Protein AF-A0A7W7CTZ4-F1 (afdb_monomer_lite)

InterPro domains:
  IPR043831 Domain of unknown function DUF5808 [PF19124] (7-31)

pLDDT: mean 92.17, std 8.27,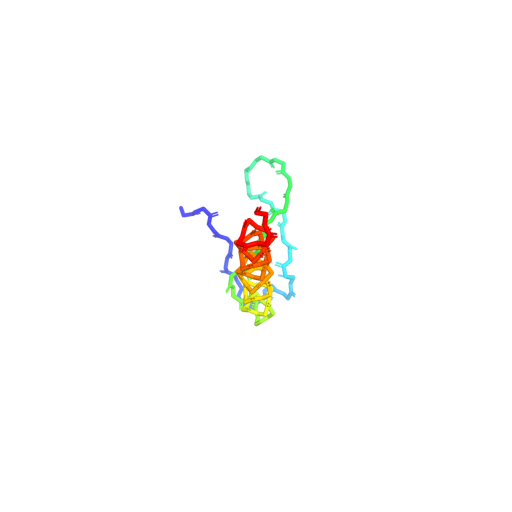 range [52.72, 98.44]

Organism: NCBI:txid882441

Structure (mmCIF, N/CA/C/O backbone):
data_AF-A0A7W7CTZ4-F1
#
_entry.id   AF-A0A7W7CTZ4-F1
#
loop_
_atom_site.group_PDB
_atom_site.id
_atom_site.type_symbol
_atom_site.label_atom_id
_atom_site.label_alt_id
_atom_site.label_comp_id
_atom_site.label_asym_id
_atom_site.label_entity_id
_atom_site.label_seq_id
_atom_site.pdbx_PDB_ins_code
_atom_site.Cartn_x
_atom_site.Cartn_y
_atom_site.Cartn_z
_atom_site.occupancy
_atom_site.B_iso_or_equiv
_atom_site.auth_seq_id
_atom_site.auth_comp_id
_atom_site.auth_asym_id
_atom_site.auth_atom_id
_atom_site.pdbx_PDB_model_num
ATOM 1 N N . MET A 1 1 ? -1.010 12.064 -16.129 1.00 52.72 1 MET A N 1
ATOM 2 C CA . MET A 1 1 ? -1.490 10.767 -15.599 1.00 52.72 1 MET A CA 1
ATOM 3 C C . MET A 1 1 ? -0.587 10.379 -14.431 1.00 52.72 1 MET A C 1
ATOM 5 O O . MET A 1 1 ? 0.603 10.206 -14.647 1.00 52.72 1 MET A O 1
ATOM 9 N N . TRP A 1 2 ? -1.112 10.361 -13.202 1.00 66.50 2 TRP A N 1
ATOM 10 C CA . TRP A 1 2 ? -0.343 10.312 -11.940 1.00 66.50 2 TRP A CA 1
ATOM 11 C C . TRP A 1 2 ? 0.006 8.888 -11.456 1.00 66.50 2 TRP A C 1
ATOM 13 O O . TRP A 1 2 ? 0.515 8.716 -10.351 1.00 66.50 2 TRP A O 1
ATOM 23 N N . PHE A 1 3 ? -0.263 7.864 -12.271 1.00 80.62 3 PHE A N 1
ATOM 24 C CA . PHE A 1 3 ? -0.098 6.453 -11.912 1.00 80.62 3 PHE A CA 1
ATOM 25 C C . PHE A 1 3 ? 0.984 5.789 -12.767 1.00 80.62 3 PHE A C 1
ATOM 27 O O . PHE A 1 3 ? 1.094 6.067 -13.963 1.00 80.62 3 PHE A O 1
ATOM 34 N N . TYR A 1 4 ? 1.781 4.914 -12.151 1.00 88.81 4 TYR A N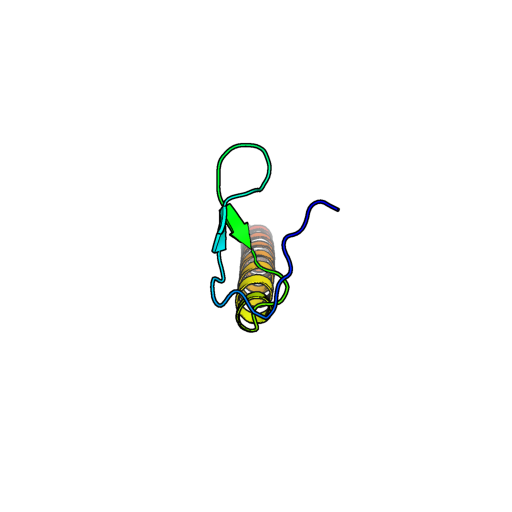 1
ATOM 35 C CA . TYR A 1 4 ? 2.747 4.074 -12.855 1.00 88.81 4 TYR A CA 1
ATOM 36 C C . TYR A 1 4 ? 2.087 2.744 -13.236 1.00 88.81 4 TYR A C 1
ATOM 38 O O . TYR A 1 4 ? 1.483 2.093 -12.387 1.00 88.81 4 TYR A O 1
ATOM 46 N N . SER A 1 5 ? 2.193 2.339 -14.501 1.00 91.75 5 SER A N 1
ATOM 47 C CA . SER A 1 5 ? 1.596 1.102 -15.010 1.00 91.75 5 SER A CA 1
ATOM 48 C C . SER A 1 5 ? 2.436 0.557 -16.165 1.00 91.75 5 SER A C 1
ATOM 50 O O . SER A 1 5 ? 2.259 0.989 -17.303 1.00 91.75 5 SER A O 1
ATOM 52 N N . ASP A 1 6 ? 3.353 -0.369 -15.879 1.00 93.38 6 ASP A N 1
ATOM 53 C CA . ASP A 1 6 ? 4.119 -1.101 -16.900 1.00 93.38 6 ASP A CA 1
ATOM 54 C C . ASP A 1 6 ? 4.151 -2.600 -16.545 1.00 93.38 6 ASP A C 1
ATOM 56 O O . ASP A 1 6 ? 4.745 -2.961 -15.526 1.00 93.38 6 ASP A O 1
ATOM 60 N N . PRO A 1 7 ? 3.520 -3.486 -17.341 1.00 92.94 7 PRO A N 1
ATOM 61 C CA . PRO A 1 7 ? 3.518 -4.926 -17.074 1.00 92.94 7 PRO A CA 1
ATOM 62 C C . PRO A 1 7 ? 4.891 -5.581 -17.286 1.00 92.94 7 PRO A C 1
ATOM 64 O O . PRO A 1 7 ? 5.093 -6.712 -16.855 1.00 92.94 7 PRO A O 1
ATOM 67 N N . ARG A 1 8 ? 5.832 -4.899 -17.953 1.00 95.75 8 ARG A N 1
ATOM 68 C CA . ARG A 1 8 ? 7.203 -5.387 -18.165 1.00 95.75 8 ARG A CA 1
ATOM 69 C C . ARG A 1 8 ? 8.112 -5.086 -16.980 1.00 95.75 8 ARG A C 1
ATOM 71 O O . ARG A 1 8 ? 9.182 -5.677 -16.885 1.00 95.75 8 ARG A O 1
ATOM 78 N N . ASP A 1 9 ? 7.713 -4.166 -16.102 1.00 93.62 9 ASP A N 1
ATOM 79 C CA . ASP A 1 9 ? 8.433 -3.893 -14.863 1.00 93.62 9 ASP A CA 1
ATOM 80 C C . ASP A 1 9 ? 7.936 -4.851 -13.764 1.00 93.62 9 ASP A C 1
ATOM 82 O O . ASP A 1 9 ? 6.797 -4.716 -13.303 1.00 93.62 9 ASP A O 1
ATOM 86 N N . PRO A 1 10 ? 8.760 -5.815 -13.308 1.00 94.69 10 PRO A N 1
ATOM 87 C CA . PRO A 1 10 ? 8.355 -6.776 -12.285 1.00 94.69 10 PRO A CA 1
ATOM 88 C C . PRO A 1 10 ? 8.251 -6.150 -10.887 1.00 94.69 10 PRO A C 1
ATOM 90 O O . PRO A 1 10 ? 7.860 -6.824 -9.937 1.00 94.69 10 PRO A O 1
ATOM 93 N N . ARG A 1 11 ? 8.621 -4.876 -10.706 1.00 95.62 11 ARG A N 1
ATOM 94 C CA . ARG A 1 11 ? 8.566 -4.215 -9.401 1.00 95.62 11 ARG A CA 1
ATOM 95 C C . ARG A 1 11 ? 7.131 -3.830 -9.051 1.00 95.62 11 ARG A C 1
ATOM 97 O O . ARG A 1 11 ? 6.446 -3.151 -9.814 1.00 95.62 11 ARG A O 1
ATOM 104 N N . LEU A 1 12 ? 6.705 -4.212 -7.847 1.00 94.12 12 LEU A N 1
ATOM 105 C CA . LEU A 1 12 ? 5.427 -3.798 -7.263 1.00 94.12 12 LEU A CA 1
ATOM 106 C C . LEU A 1 12 ? 5.465 -2.341 -6.787 1.00 94.12 12 LEU A C 1
ATOM 108 O O . LEU A 1 12 ? 4.529 -1.589 -7.039 1.00 94.12 12 LEU A O 1
ATOM 112 N N . PHE A 1 13 ? 6.552 -1.943 -6.120 1.00 94.88 13 PHE A N 1
ATOM 113 C CA . PHE A 1 13 ? 6.780 -0.572 -5.677 1.00 94.88 13 PHE A CA 1
ATOM 114 C C . PHE A 1 13 ? 7.869 0.072 -6.519 1.00 94.88 13 PHE A C 1
ATOM 116 O O . PHE A 1 13 ? 8.964 -0.471 -6.665 1.00 94.88 13 PHE A O 1
ATOM 123 N N . VAL A 1 14 ? 7.571 1.251 -7.046 1.00 93.88 14 VAL A N 1
ATOM 124 C CA . VAL A 1 14 ? 8.482 2.019 -7.890 1.00 93.88 14 VAL A CA 1
ATOM 125 C C . VAL A 1 14 ? 8.626 3.435 -7.340 1.00 93.88 14 VAL A C 1
ATOM 127 O O . VAL A 1 14 ? 7.678 3.960 -6.748 1.00 93.88 14 VAL A O 1
ATOM 130 N N . PRO A 1 15 ? 9.786 4.087 -7.513 1.00 92.88 15 PRO A N 1
ATOM 131 C CA . PRO A 1 15 ? 9.931 5.496 -7.172 1.00 92.88 15 PRO A CA 1
ATOM 132 C C . PRO A 1 15 ? 8.887 6.345 -7.905 1.00 92.88 15 PRO A C 1
ATOM 134 O O . PRO A 1 15 ? 8.592 6.115 -9.083 1.00 92.88 15 PRO A O 1
ATOM 137 N N . ARG A 1 16 ? 8.317 7.340 -7.221 1.00 87.94 16 ARG A N 1
ATOM 138 C CA . ARG A 1 16 ? 7.457 8.326 -7.888 1.00 87.94 16 ARG A CA 1
ATOM 139 C C . ARG A 1 16 ? 8.268 9.090 -8.936 1.00 87.94 16 ARG A C 1
ATOM 141 O O . ARG A 1 16 ? 9.429 9.413 -8.717 1.00 87.94 16 ARG A O 1
ATOM 148 N N . ARG A 1 17 ? 7.636 9.421 -10.069 1.00 82.62 17 ARG A N 1
ATOM 149 C CA . ARG A 1 17 ? 8.262 10.232 -11.136 1.00 82.62 17 ARG A CA 1
ATOM 150 C C . ARG A 1 17 ? 8.520 11.683 -10.712 1.00 82.62 17 ARG A C 1
ATOM 152 O O . ARG A 1 17 ? 9.361 12.344 -11.304 1.00 82.62 17 ARG A O 1
ATOM 159 N N . SER A 1 18 ? 7.790 12.172 -9.713 1.00 85.56 18 SER A N 1
ATOM 160 C CA . SER A 1 18 ? 7.926 13.517 -9.155 1.00 85.56 18 SER A CA 1
ATOM 161 C C . SER A 1 18 ? 7.705 13.479 -7.643 1.00 85.56 18 SER A C 1
ATOM 163 O O . SER A 1 18 ? 6.720 12.892 -7.183 1.00 85.56 18 SER A O 1
ATOM 165 N N . GLY A 1 19 ? 8.585 14.139 -6.890 1.00 82.38 19 GLY A N 1
ATOM 166 C CA . GLY A 1 19 ? 8.559 14.159 -5.425 1.00 82.38 19 GLY A CA 1
ATOM 167 C C . GLY A 1 19 ? 9.274 12.966 -4.782 1.00 82.38 19 GLY A C 1
ATOM 168 O O . GLY A 1 19 ? 9.947 12.189 -5.454 1.00 82.38 19 GLY A O 1
ATOM 169 N N . LEU A 1 20 ? 9.138 12.840 -3.460 1.00 86.19 20 LEU A N 1
ATOM 170 C CA . LEU A 1 20 ? 9.752 11.771 -2.669 1.00 86.19 20 LEU A CA 1
ATOM 171 C C . LEU A 1 20 ? 8.792 10.586 -2.478 1.00 86.19 20 LEU A C 1
ATOM 173 O O . LEU A 1 20 ? 7.573 10.752 -2.396 1.00 86.19 20 LEU A O 1
ATOM 177 N N . GLY A 1 21 ? 9.363 9.386 -2.358 1.00 89.56 21 GLY A N 1
ATOM 178 C CA . GLY A 1 21 ? 8.653 8.169 -1.965 1.00 89.56 21 GLY A CA 1
ATOM 179 C C . GLY A 1 21 ? 8.311 7.209 -3.105 1.00 89.56 21 GLY A C 1
ATOM 180 O O . GLY A 1 21 ? 8.719 7.368 -4.257 1.00 89.56 21 GLY A O 1
ATOM 181 N N . LEU A 1 22 ? 7.553 6.174 -2.741 1.00 92.00 22 LEU A N 1
ATOM 182 C CA . LEU A 1 22 ? 7.163 5.075 -3.620 1.00 92.00 22 LEU A CA 1
ATOM 183 C C . LEU A 1 22 ? 5.720 5.238 -4.118 1.00 92.00 22 LEU A C 1
ATOM 185 O O . LEU A 1 22 ? 4.899 5.948 -3.525 1.00 92.00 22 LEU A O 1
ATOM 189 N N . THR A 1 23 ? 5.424 4.574 -5.227 1.00 92.62 23 THR A N 1
ATOM 190 C CA . THR A 1 23 ? 4.083 4.339 -5.761 1.00 92.62 23 THR A CA 1
ATOM 191 C C . THR A 1 23 ? 3.952 2.883 -6.199 1.00 92.62 23 THR A C 1
ATOM 193 O O . THR A 1 23 ? 4.957 2.192 -6.371 1.00 92.62 23 THR A O 1
ATOM 196 N N . LEU A 1 24 ? 2.720 2.407 -6.350 1.00 94.31 24 LEU A N 1
ATOM 197 C CA . LEU A 1 24 ? 2.437 1.060 -6.838 1.00 94.31 24 LEU A CA 1
ATOM 198 C C . LEU A 1 24 ? 2.504 1.020 -8.365 1.00 94.31 24 LEU A C 1
ATOM 200 O O . LEU A 1 24 ? 2.032 1.933 -9.046 1.00 94.31 24 LEU A O 1
ATOM 204 N N . ASN A 1 25 ? 3.037 -0.074 -8.900 1.00 95.62 25 ASN A N 1
ATOM 205 C CA . ASN A 1 25 ? 2.860 -0.425 -10.297 1.00 95.62 25 ASN A CA 1
ATOM 206 C C . ASN A 1 25 ? 1.473 -1.046 -10.494 1.00 95.62 25 ASN A C 1
ATOM 208 O O . ASN A 1 25 ? 1.240 -2.204 -10.150 1.00 95.62 25 ASN A O 1
ATOM 212 N N . PHE A 1 26 ? 0.543 -0.295 -11.076 1.00 94.25 26 PHE A N 1
ATOM 213 C CA . PHE A 1 26 ? -0.839 -0.742 -11.276 1.00 94.25 26 PHE A CA 1
ATOM 214 C C . PHE A 1 26 ? -0.986 -1.894 -12.279 1.00 94.25 26 PHE A C 1
ATOM 216 O O . PHE A 1 26 ? -2.022 -2.553 -12.285 1.00 94.25 26 PHE A O 1
ATOM 223 N N . ALA A 1 27 ? 0.050 -2.191 -13.068 1.00 94.88 27 ALA A N 1
ATOM 224 C CA . ALA A 1 27 ? 0.074 -3.358 -13.946 1.00 94.88 27 ALA A CA 1
ATOM 225 C C . ALA A 1 27 ? 0.543 -4.645 -13.241 1.00 94.88 27 ALA A C 1
ATOM 227 O O . ALA A 1 27 ? 0.357 -5.737 -13.776 1.00 94.88 27 ALA A O 1
ATOM 228 N N . HIS A 1 28 ? 1.148 -4.546 -12.050 1.00 95.75 28 HIS A N 1
ATOM 229 C CA . HIS A 1 28 ? 1.677 -5.711 -11.346 1.00 95.75 28 HIS A CA 1
ATOM 230 C C . HIS A 1 28 ? 0.529 -6.560 -10.757 1.00 95.75 28 HIS A C 1
ATOM 232 O O . HIS A 1 28 ? -0.339 -6.021 -10.063 1.00 95.75 28 HIS A O 1
ATOM 238 N N . PRO A 1 29 ? 0.511 -7.896 -10.945 1.00 93.69 29 PRO A N 1
ATOM 239 C CA . PRO A 1 29 ? -0.603 -8.746 -10.508 1.00 93.69 29 PRO A CA 1
ATOM 240 C C . PRO A 1 29 ? -0.847 -8.690 -8.995 1.00 93.69 29 PRO A C 1
ATOM 242 O O . PRO A 1 29 ? -1.996 -8.780 -8.556 1.00 93.69 29 PRO A O 1
ATOM 245 N N . ALA A 1 30 ? 0.213 -8.485 -8.205 1.00 95.56 30 ALA A N 1
ATOM 246 C CA . ALA A 1 30 ? 0.116 -8.333 -6.753 1.00 95.56 30 ALA A CA 1
ATOM 247 C C . ALA A 1 30 ? -0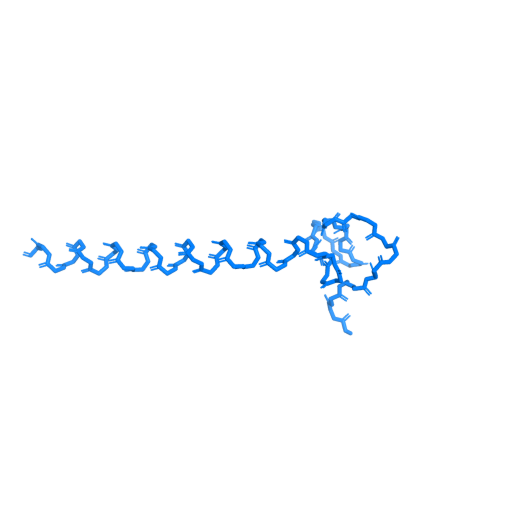.525 -7.015 -6.294 1.00 95.56 30 ALA A C 1
ATOM 249 O O . ALA A 1 30 ? -0.982 -6.940 -5.157 1.00 95.56 30 ALA A O 1
ATOM 250 N N . THR A 1 31 ? -0.631 -6.001 -7.157 1.00 95.19 31 THR A N 1
ATOM 251 C CA . THR A 1 31 ? -1.281 -4.731 -6.800 1.00 95.19 31 THR A CA 1
ATOM 252 C C . THR A 1 31 ? -2.739 -4.942 -6.417 1.00 95.19 31 THR A C 1
ATOM 254 O O . THR A 1 31 ? -3.216 -4.317 -5.476 1.00 95.19 31 THR A O 1
ATOM 257 N N . ARG A 1 32 ? -3.429 -5.894 -7.060 1.00 94.44 32 ARG A N 1
ATOM 258 C CA . ARG A 1 32 ? -4.795 -6.274 -6.674 1.00 94.44 32 ARG A CA 1
ATOM 259 C C . ARG A 1 32 ? -4.848 -6.777 -5.235 1.00 94.44 32 ARG A C 1
ATOM 261 O O . ARG A 1 32 ? -5.649 -6.275 -4.462 1.00 94.44 32 ARG A O 1
ATOM 268 N N . TRP A 1 33 ? -3.953 -7.688 -4.858 1.00 96.38 33 TRP A N 1
ATOM 269 C CA . TRP A 1 33 ? -3.892 -8.221 -3.496 1.00 96.38 33 TRP A CA 1
ATOM 270 C C . TRP A 1 33 ? -3.570 -7.145 -2.458 1.00 96.38 33 TRP A C 1
ATOM 272 O O . TRP A 1 33 ? -4.208 -7.109 -1.411 1.00 96.38 33 TRP A O 1
ATOM 282 N N . VAL A 1 34 ? -2.639 -6.235 -2.764 1.00 95.69 34 VAL A N 1
ATOM 283 C CA . VAL A 1 34 ? -2.310 -5.106 -1.878 1.00 95.69 34 VAL A CA 1
ATOM 284 C C . VAL A 1 34 ? -3.517 -4.196 -1.676 1.00 95.69 34 VAL A C 1
ATOM 286 O O . VAL A 1 34 ? -3.843 -3.862 -0.541 1.00 95.69 34 VAL A O 1
ATOM 289 N N . LEU A 1 35 ? -4.198 -3.812 -2.758 1.00 95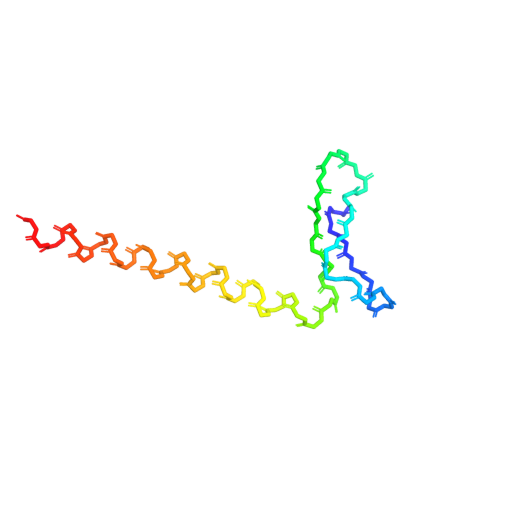.62 35 LEU A N 1
ATOM 290 C CA . LEU A 1 35 ? -5.369 -2.943 -2.673 1.00 95.62 35 LEU A CA 1
ATOM 291 C C . LEU A 1 35 ? -6.521 -3.634 -1.940 1.00 9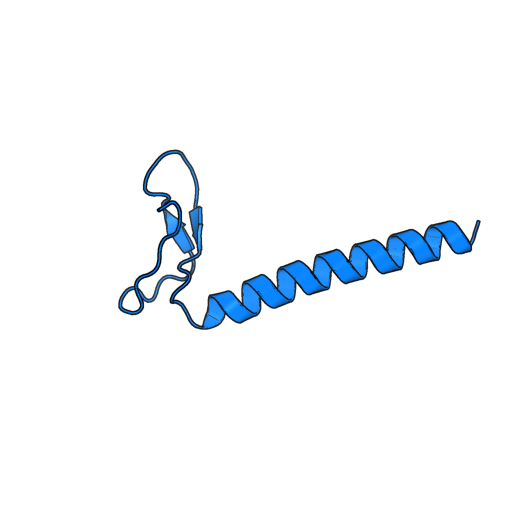5.62 35 LEU A C 1
ATOM 293 O O . LEU A 1 35 ? -7.115 -3.034 -1.051 1.00 95.62 35 LEU A O 1
ATOM 297 N N . THR A 1 36 ? -6.798 -4.903 -2.246 1.00 97.38 36 THR A N 1
ATOM 298 C CA . THR A 1 36 ? -7.808 -5.694 -1.533 1.00 97.38 36 THR A CA 1
ATOM 299 C C . THR A 1 36 ? -7.493 -5.781 -0.042 1.00 97.38 36 THR A C 1
ATOM 301 O O . THR A 1 36 ? -8.376 -5.527 0.770 1.00 97.38 36 THR A O 1
ATOM 304 N N . GLY A 1 37 ? -6.245 -6.080 0.328 1.00 97.50 37 GLY A N 1
ATOM 305 C CA . GLY A 1 37 ? -5.821 -6.134 1.727 1.00 97.50 37 GLY A CA 1
ATOM 306 C C . GLY A 1 37 ? -5.971 -4.788 2.437 1.00 97.50 37 GLY A C 1
ATOM 307 O O . GLY A 1 37 ? -6.484 -4.742 3.551 1.00 97.50 37 GLY A O 1
ATOM 308 N N . LEU A 1 38 ? -5.597 -3.690 1.774 1.00 97.06 38 LEU A N 1
ATOM 309 C CA . LEU A 1 38 ? -5.748 -2.337 2.309 1.00 97.06 38 LEU A CA 1
ATOM 310 C C . LEU A 1 38 ? -7.220 -1.996 2.578 1.00 97.06 38 LEU A C 1
ATOM 312 O O . LEU A 1 38 ? -7.560 -1.585 3.686 1.00 97.06 38 LEU A O 1
ATOM 316 N N . PHE A 1 39 ? -8.102 -2.206 1.598 1.00 98.19 39 PHE A N 1
ATOM 317 C CA . PHE A 1 39 ? -9.529 -1.930 1.767 1.00 98.19 39 PHE A CA 1
ATOM 318 C C . PHE A 1 39 ? -10.180 -2.849 2.805 1.00 98.19 39 PHE A C 1
ATOM 320 O O . PHE A 1 39 ? -10.988 -2.381 3.605 1.00 98.19 39 PHE A O 1
ATOM 327 N N . ALA A 1 40 ? -9.802 -4.129 2.846 1.00 98.38 40 ALA A N 1
ATOM 328 C CA . ALA A 1 40 ? -10.292 -5.068 3.851 1.00 98.38 40 ALA A CA 1
ATOM 329 C C . ALA A 1 40 ? -9.870 -4.660 5.270 1.00 98.38 40 ALA A C 1
ATOM 331 O O . ALA A 1 40 ? -10.696 -4.678 6.179 1.00 98.38 40 ALA A O 1
ATOM 332 N N . ALA A 1 41 ? -8.616 -4.235 5.459 1.00 98.31 41 ALA A N 1
ATOM 333 C CA . ALA A 1 41 ? -8.132 -3.741 6.745 1.00 98.31 41 ALA A CA 1
ATOM 334 C C . ALA A 1 41 ? -8.888 -2.479 7.186 1.00 98.31 41 ALA A C 1
ATOM 336 O O . ALA A 1 41 ? -9.323 -2.397 8.332 1.00 98.31 41 ALA A O 1
ATOM 337 N N . MET A 1 42 ? -9.108 -1.525 6.276 1.00 98.44 42 MET A N 1
ATOM 338 C CA . MET A 1 42 ? -9.898 -0.324 6.566 1.00 98.44 42 MET A CA 1
ATOM 339 C C . MET A 1 42 ? -11.340 -0.663 6.961 1.00 98.44 42 MET A C 1
ATOM 341 O O . MET A 1 42 ? -11.845 -0.129 7.947 1.00 98.44 42 MET A O 1
ATOM 345 N N . ALA A 1 43 ? -11.990 -1.571 6.229 1.00 98.31 43 ALA A N 1
ATOM 346 C CA . ALA A 1 43 ? -13.343 -2.021 6.542 1.00 98.31 43 ALA A CA 1
ATOM 347 C C . ALA A 1 43 ? -13.407 -2.721 7.907 1.00 98.31 43 ALA A C 1
ATOM 349 O O . ALA A 1 43 ? -14.299 -2.435 8.701 1.00 98.31 43 ALA A O 1
ATOM 350 N N . LEU A 1 44 ? -12.435 -3.587 8.210 1.00 98.38 44 LEU A N 1
ATOM 351 C CA . LEU A 1 44 ? -12.343 -4.258 9.504 1.00 98.38 44 LEU A CA 1
ATOM 352 C C . LEU A 1 44 ? -12.192 -3.250 10.648 1.00 98.38 44 LEU A C 1
ATOM 354 O O . LEU A 1 44 ? -12.906 -3.355 11.640 1.00 98.38 44 LEU A O 1
ATOM 358 N N . ILE A 1 45 ? -11.311 -2.257 10.501 1.00 98.31 45 ILE A N 1
ATOM 359 C CA . ILE A 1 45 ? -11.125 -1.200 11.504 1.00 98.31 45 ILE A CA 1
ATOM 360 C C . ILE A 1 45 ? -12.434 -0.436 11.732 1.00 98.31 45 ILE A C 1
ATOM 362 O O . ILE A 1 45 ? -12.816 -0.228 12.880 1.00 98.31 45 ILE A O 1
ATOM 366 N N . ALA A 1 46 ? -13.142 -0.063 10.662 1.00 97.94 46 ALA A N 1
ATOM 367 C CA . ALA A 1 46 ? -14.420 0.635 10.773 1.00 97.94 46 ALA A CA 1
ATOM 368 C C . ALA A 1 46 ? -15.473 -0.209 11.509 1.00 97.94 46 ALA A C 1
ATOM 370 O O . ALA A 1 46 ? -16.121 0.282 12.428 1.00 97.94 46 ALA A O 1
ATOM 371 N N . ILE A 1 47 ? -15.598 -1.494 11.165 1.00 98.06 47 ILE A N 1
ATOM 372 C CA . ILE A 1 47 ? -16.521 -2.414 11.844 1.00 98.06 47 ILE A CA 1
ATOM 373 C C . ILE A 1 47 ? -16.169 -2.517 13.330 1.00 98.06 47 ILE A C 1
ATOM 375 O O . ILE A 1 47 ? -17.042 -2.355 14.178 1.00 98.06 47 ILE A O 1
ATOM 379 N N . LEU A 1 48 ? -14.895 -2.735 13.663 1.00 98.06 48 LEU A N 1
ATOM 380 C CA . LEU A 1 48 ? -14.454 -2.827 15.054 1.00 98.06 48 LEU A CA 1
ATOM 381 C C . LEU A 1 48 ? -14.753 -1.544 15.834 1.00 98.06 48 LEU A C 1
ATOM 383 O O . LEU A 1 48 ? -15.261 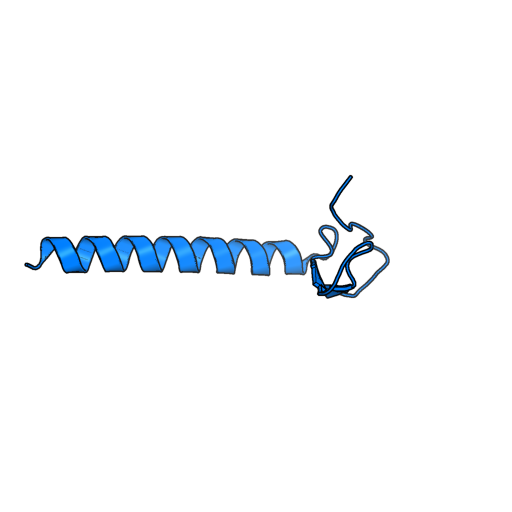-1.636 16.946 1.00 98.06 48 LEU A O 1
ATOM 387 N N . ALA A 1 49 ? -14.506 -0.371 15.248 1.00 97.44 49 ALA A N 1
ATOM 388 C CA . ALA A 1 49 ? -14.836 0.909 15.871 1.00 97.44 49 ALA A CA 1
ATOM 389 C C . ALA A 1 49 ? -16.337 1.009 16.191 1.00 97.44 49 ALA A C 1
ATOM 391 O O . ALA A 1 49 ? -16.703 1.253 17.337 1.00 97.44 49 ALA A O 1
ATOM 392 N N . THR A 1 50 ? -17.207 0.699 15.223 1.00 97.12 50 THR A N 1
ATOM 393 C CA . THR A 1 50 ? -18.666 0.741 15.442 1.00 97.12 50 THR A CA 1
ATOM 394 C C . THR A 1 50 ? -19.145 -0.262 16.494 1.00 97.12 50 THR A C 1
ATOM 396 O O . THR A 1 50 ? -20.039 0.037 17.283 1.00 97.12 50 THR A O 1
ATOM 399 N N . LEU A 1 51 ? -18.537 -1.451 16.551 1.00 96.88 51 LEU A N 1
ATOM 400 C CA . LEU A 1 51 ? -18.868 -2.459 17.557 1.00 96.88 51 LEU A CA 1
ATOM 401 C C . LEU A 1 51 ? -18.433 -2.042 18.963 1.00 96.88 51 LEU A C 1
ATOM 403 O O . LEU A 1 51 ? -19.091 -2.427 19.925 1.00 96.88 51 LEU A O 1
ATOM 407 N N . LEU A 1 52 ? -17.334 -1.296 19.091 1.00 95.69 52 LEU A N 1
ATOM 408 C CA . LEU A 1 52 ? -16.882 -0.755 20.372 1.00 95.69 52 LEU A CA 1
ATOM 409 C C . LEU A 1 52 ? -17.818 0.350 20.867 1.00 95.69 52 LEU A C 1
ATOM 411 O O . LEU A 1 52 ? -18.162 0.352 22.045 1.00 95.69 52 LEU A O 1
ATOM 415 N N . GLU A 1 53 ? -18.269 1.235 19.978 1.00 93.44 53 GLU A N 1
ATOM 416 C CA . GLU A 1 53 ? -19.250 2.278 20.306 1.00 93.44 53 GLU A CA 1
ATOM 417 C C . GLU A 1 53 ? -20.585 1.678 20.761 1.00 93.44 53 GLU A C 1
ATOM 419 O O . GLU A 1 53 ? -21.133 2.096 21.772 1.00 93.44 53 GLU A O 1
ATOM 424 N N . ALA A 1 54 ? -21.075 0.636 20.084 1.00 88.75 54 ALA A N 1
ATOM 425 C CA . ALA A 1 54 ? -22.336 -0.027 20.431 1.00 88.75 54 ALA A CA 1
ATOM 426 C C . ALA A 1 54 ? -22.315 -0.795 21.773 1.00 88.75 54 ALA A C 1
ATOM 428 O O . ALA A 1 54 ? -23.347 -1.311 22.203 1.00 88.75 54 ALA A O 1
ATOM 429 N N . ARG A 1 55 ? -21.141 -0.947 22.401 1.00 83.06 55 ARG A N 1
ATOM 430 C CA . ARG A 1 55 ? -20.949 -1.652 23.682 1.00 83.06 55 ARG A CA 1
ATOM 431 C C . ARG A 1 55 ? -20.924 -0.707 24.892 1.00 83.06 55 ARG A C 1
ATOM 433 O O . ARG A 1 55 ? -20.902 -1.224 26.010 1.00 83.06 55 ARG A O 1
ATOM 440 N N . GLN A 1 56 ? -20.860 0.610 24.677 1.00 72.44 56 GLN A N 1
ATOM 441 C CA . GLN A 1 56 ? -20.900 1.644 25.721 1.00 72.44 56 GLN A CA 1
ATOM 442 C C . GLN A 1 56 ? -22.327 2.144 25.945 1.00 72.44 56 GLN A C 1
ATOM 444 O O . GLN A 1 56 ? -22.626 2.483 27.110 1.00 72.44 56 GLN A O 1
#

Foldseek 3Di:
DQAAEDLVDQDQWDAGPDDGDIHGHPNHPCVVVVVVVVVVVVVVVVVVVVVVVVVD

Radius of gyration: 16.23 Å; chains: 1; bounding box: 32×23×44 Å

Sequence (56 aa):
MWFYSDPRDPRLFVPRRSGLGLTLNFAHPATRWVLTGLFAAMALIAILATLLEARQ

Secondary structure (DSSP, 8-state):
---B--TT---SEEE-SSSSSEEEBTTSHHHHHHHHHHHHHHHHHHHHHHHHHTT-